Protein AF-A0A925BII3-F1 (afdb_monomer_lite)

pLDDT: mean 74.63, std 12.45, range [38.34, 89.31]

Sequence (79 aa):
MTLTLPGPTPVFEAVGARFETDNYTPLIGEPFHMRLVVEVPAEASVTMPQIPPDWPPFMVQEIREVMVTNYGATTLYEL

Secondary structure (DSSP, 8-state):
---PPPPPPPP----EEEEE-S--S--SS-----EEEEEEETT---------SEETTEE----PPPEEEEETTEEEEE-

Structure (mmCIF, N/CA/C/O backbone):
data_AF-A0A925BII3-F1
#
_entry.id   AF-A0A925BII3-F1
#
loop_
_atom_site.group_PDB
_atom_site.id
_atom_site.type_symbol
_atom_site.label_atom_id
_atom_site.label_alt_id
_atom_site.label_comp_id
_atom_site.label_asym_id
_atom_site.label_entity_id
_atom_site.label_seq_id
_atom_site.pdbx_PDB_ins_code
_atom_site.Cartn_x
_atom_site.Cartn_y
_atom_site.Cartn_z
_atom_site.occupancy
_atom_site.B_iso_or_equiv
_atom_site.auth_seq_id
_atom_site.auth_comp_id
_atom_site.auth_asym_id
_atom_site.auth_atom_id
_atom_site.pdbx_PDB_model_num
ATOM 1 N N . MET A 1 1 ? 24.882 4.442 -47.299 1.00 44.47 1 MET A N 1
ATOM 2 C CA . MET A 1 1 ? 24.049 5.109 -46.277 1.00 44.47 1 MET A CA 1
ATOM 3 C C . MET A 1 1 ? 22.987 4.118 -45.858 1.00 44.47 1 MET A C 1
ATOM 5 O O . MET A 1 1 ? 22.151 3.771 -46.679 1.00 44.47 1 MET A O 1
ATOM 9 N N . THR A 1 2 ? 23.086 3.589 -44.644 1.00 42.94 2 THR A N 1
ATOM 10 C CA . THR A 1 2 ? 22.150 2.587 -44.124 1.00 42.94 2 THR A CA 1
ATOM 11 C C . THR A 1 2 ? 21.134 3.315 -43.254 1.00 42.94 2 THR A C 1
ATOM 13 O O . THR A 1 2 ? 21.518 3.979 -42.295 1.00 42.94 2 THR A O 1
ATOM 16 N N . LEU A 1 3 ? 19.859 3.251 -43.634 1.00 38.34 3 LEU A N 1
ATOM 17 C CA . LEU A 1 3 ? 18.741 3.766 -42.849 1.00 38.34 3 LEU A CA 1
ATOM 18 C C . LEU A 1 3 ? 18.347 2.695 -41.833 1.00 38.34 3 LEU A C 1
ATOM 20 O O . LEU A 1 3 ? 17.769 1.671 -42.192 1.00 38.34 3 LEU A O 1
ATOM 24 N N . THR A 1 4 ? 18.702 2.921 -40.574 1.00 42.62 4 THR A N 1
ATOM 25 C CA . THR A 1 4 ? 18.274 2.084 -39.454 1.00 42.62 4 THR A CA 1
ATOM 26 C C . THR A 1 4 ? 16.859 2.503 -39.062 1.00 42.62 4 THR A C 1
ATOM 28 O O . THR A 1 4 ? 16.635 3.656 -38.695 1.00 42.62 4 THR A O 1
ATOM 31 N N . LEU A 1 5 ? 15.896 1.587 -39.173 1.00 53.66 5 LEU A N 1
ATOM 32 C CA . LEU A 1 5 ? 14.547 1.789 -38.642 1.00 53.66 5 LEU A CA 1
ATOM 33 C C . LEU A 1 5 ? 14.610 1.817 -37.104 1.00 53.66 5 LEU A C 1
ATOM 35 O O . LEU A 1 5 ? 15.395 1.052 -36.534 1.00 53.66 5 LEU A O 1
ATOM 39 N N . PRO A 1 6 ? 13.815 2.659 -36.417 1.00 53.97 6 PRO A N 1
ATOM 40 C CA . PRO A 1 6 ? 13.715 2.587 -34.966 1.00 53.97 6 PRO A CA 1
ATOM 41 C C . PRO A 1 6 ? 13.229 1.189 -34.568 1.00 53.97 6 PRO A C 1
ATOM 43 O O . PRO A 1 6 ? 12.271 0.666 -35.142 1.00 53.97 6 PRO A O 1
ATOM 46 N N . GLY A 1 7 ? 13.943 0.574 -33.623 1.00 55.06 7 GLY A N 1
ATOM 47 C CA . GLY A 1 7 ? 13.573 -0.705 -33.025 1.00 55.06 7 GLY A CA 1
ATOM 48 C C . GLY A 1 7 ? 12.192 -0.651 -32.356 1.00 55.06 7 GLY A C 1
ATOM 49 O O . GLY A 1 7 ? 11.612 0.430 -32.224 1.00 55.06 7 GLY A O 1
ATOM 50 N N . PRO A 1 8 ? 11.646 -1.811 -31.952 1.00 52.34 8 PRO A N 1
ATOM 51 C CA . PRO A 1 8 ? 10.318 -1.887 -31.357 1.00 52.34 8 PRO A CA 1
ATOM 52 C C . PRO A 1 8 ? 10.209 -0.922 -30.173 1.00 52.34 8 PRO A C 1
ATOM 54 O O . PRO A 1 8 ? 11.059 -0.907 -29.285 1.00 52.34 8 PRO A O 1
ATOM 57 N N . THR A 1 9 ? 9.166 -0.094 -30.195 1.00 51.97 9 THR A N 1
ATOM 58 C CA . THR A 1 9 ? 8.803 0.808 -29.101 1.00 51.97 9 THR A CA 1
ATOM 59 C C . THR A 1 9 ? 8.622 -0.026 -27.827 1.00 51.97 9 THR A C 1
ATOM 61 O O . THR A 1 9 ? 7.890 -1.019 -27.892 1.00 51.97 9 THR A O 1
ATOM 64 N N . PRO A 1 10 ? 9.277 0.305 -26.695 1.00 48.75 10 PRO A N 1
ATOM 65 C CA . PRO A 1 10 ? 9.082 -0.444 -25.463 1.00 48.75 10 PRO A CA 1
ATOM 66 C C . PRO A 1 10 ? 7.597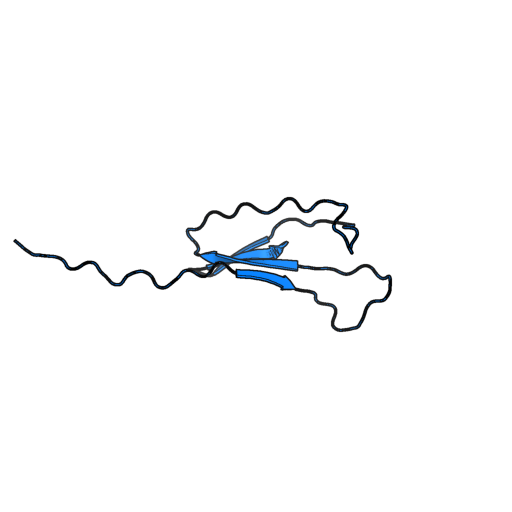 -0.435 -25.090 1.00 48.75 10 PRO A C 1
ATOM 68 O O . PRO A 1 10 ? 6.922 0.597 -25.101 1.00 48.75 10 PRO A O 1
ATOM 71 N N . VAL A 1 11 ? 7.093 -1.645 -24.865 1.00 51.62 11 VAL A N 1
ATOM 72 C CA . VAL A 1 11 ? 5.721 -1.967 -24.479 1.00 51.62 11 VAL A CA 1
ATOM 73 C C . VAL A 1 11 ? 5.463 -1.343 -23.109 1.00 51.62 11 VAL A C 1
ATOM 75 O O . VAL A 1 11 ? 6.325 -1.435 -22.244 1.00 51.62 11 VAL A O 1
ATOM 78 N N . PHE A 1 12 ? 4.310 -0.693 -22.933 1.00 48.03 12 PHE A N 1
ATOM 79 C CA . PHE A 1 12 ? 3.967 0.087 -21.742 1.00 48.03 12 PHE A CA 1
ATOM 80 C C . PHE A 1 12 ? 4.323 -0.618 -20.424 1.00 48.03 12 PHE A C 1
ATOM 82 O O . PHE A 1 12 ? 3.663 -1.554 -19.978 1.00 48.03 12 PHE A O 1
ATOM 89 N N . GLU A 1 13 ? 5.373 -0.073 -19.825 1.00 58.19 13 GLU A N 1
ATOM 90 C CA . GLU A 1 13 ? 5.820 -0.144 -18.445 1.00 58.19 13 GLU A CA 1
ATOM 91 C C . GLU A 1 13 ? 4.701 0.291 -17.485 1.00 58.19 13 GLU A C 1
ATOM 93 O O . GLU A 1 13 ? 4.597 1.454 -17.093 1.00 58.19 13 GLU A O 1
ATOM 98 N N . ALA A 1 14 ? 3.783 -0.614 -17.156 1.00 65.06 14 ALA A N 1
ATOM 99 C CA . ALA A 1 14 ? 2.692 -0.286 -16.249 1.00 65.06 14 ALA A CA 1
ATOM 100 C C . ALA A 1 14 ? 3.231 -0.121 -14.819 1.00 65.06 14 ALA A C 1
ATOM 102 O O . ALA A 1 14 ? 3.742 -1.067 -14.226 1.00 65.06 14 ALA A O 1
ATOM 103 N N . VAL A 1 15 ? 3.089 1.084 -14.266 1.00 75.56 15 VAL A N 1
ATOM 104 C CA . VAL A 1 15 ? 3.237 1.328 -12.829 1.00 75.56 15 VAL A CA 1
ATOM 105 C C . VAL A 1 15 ? 1.955 0.865 -12.144 1.00 75.56 15 VAL A C 1
ATOM 107 O O . VAL A 1 15 ? 0.873 1.382 -12.430 1.00 75.56 15 VAL A O 1
ATOM 110 N N . GLY A 1 16 ? 2.076 -0.111 -11.251 1.00 82.62 16 GLY A N 1
ATOM 111 C CA . GLY A 1 16 ? 0.981 -0.621 -10.435 1.00 82.62 16 GLY A CA 1
ATOM 112 C C . GLY A 1 16 ? 1.208 -0.293 -8.967 1.00 82.62 16 GLY A C 1
ATOM 113 O O . GLY A 1 16 ? 2.310 -0.459 -8.462 1.00 82.62 16 GLY A O 1
ATOM 114 N N . ALA A 1 17 ? 0.169 0.148 -8.265 1.00 84.69 17 ALA A N 1
ATOM 115 C CA . ALA A 1 17 ? 0.195 0.281 -6.813 1.00 84.69 17 ALA A CA 1
ATOM 116 C C . ALA A 1 17 ? -1.102 -0.287 -6.245 1.00 84.69 17 ALA A C 1
ATOM 118 O O . ALA A 1 17 ? -2.191 0.048 -6.718 1.00 84.69 17 ALA A O 1
ATOM 119 N N . ARG A 1 18 ? -0.995 -1.156 -5.244 1.00 87.19 18 ARG A N 1
ATOM 120 C CA . ARG A 1 18 ? -2.151 -1.751 -4.573 1.00 87.19 18 ARG A CA 1
ATOM 121 C C . ARG A 1 18 ? -1.873 -1.946 -3.096 1.00 87.19 18 ARG A C 1
ATOM 123 O O . ARG A 1 18 ? -0.734 -2.162 -2.703 1.00 87.19 18 ARG A O 1
ATOM 130 N N . PHE A 1 19 ? -2.929 -1.902 -2.298 1.00 86.12 19 PHE A N 1
ATOM 131 C CA . PHE A 1 19 ? -2.853 -2.316 -0.907 1.00 86.12 19 PHE A CA 1
ATOM 132 C C . PHE A 1 19 ? -3.337 -3.756 -0.771 1.00 86.12 19 PHE A C 1
ATOM 134 O O . PHE A 1 19 ? -4.420 -4.096 -1.245 1.00 86.12 19 PHE A O 1
ATOM 141 N N . GLU A 1 20 ? -2.541 -4.580 -0.107 1.00 89.31 20 GLU A N 1
ATOM 142 C CA . GLU A 1 20 ? -2.866 -5.956 0.246 1.00 89.31 20 GLU A CA 1
ATOM 143 C C . GLU A 1 20 ? -3.037 -6.075 1.763 1.00 89.31 20 GLU A C 1
ATOM 145 O O . GLU A 1 20 ? -2.505 -5.277 2.531 1.00 89.31 20 GLU A O 1
ATOM 150 N N . THR A 1 21 ? -3.798 -7.064 2.217 1.00 86.56 21 THR A N 1
ATOM 151 C CA . THR A 1 21 ? -3.888 -7.423 3.633 1.00 86.56 21 THR A CA 1
ATOM 152 C C . THR A 1 21 ? -3.924 -8.936 3.744 1.00 86.56 21 THR A C 1
ATOM 154 O O . THR A 1 21 ? -4.533 -9.608 2.913 1.00 86.56 21 THR A O 1
ATOM 157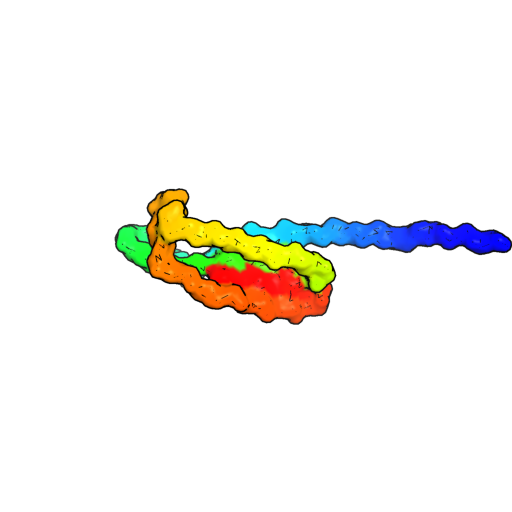 N N . ASP A 1 22 ? -3.289 -9.470 4.781 1.00 83.19 22 ASP A N 1
ATOM 158 C CA . ASP A 1 22 ? -3.292 -10.907 5.062 1.00 83.19 22 ASP A CA 1
ATOM 159 C C . ASP A 1 22 ? -4.552 -11.333 5.851 1.00 83.19 22 ASP A C 1
ATOM 161 O O . ASP A 1 22 ? -4.731 -12.509 6.172 1.00 83.19 22 ASP A O 1
ATOM 165 N N . ASN A 1 23 ? -5.448 -10.385 6.162 1.00 80.56 23 ASN A N 1
ATOM 166 C CA . ASN A 1 23 ? -6.676 -10.644 6.905 1.00 80.56 23 ASN A CA 1
ATOM 167 C C . ASN A 1 23 ? -7.834 -10.993 5.958 1.00 80.56 23 ASN A C 1
ATOM 169 O O . ASN A 1 23 ? -8.393 -10.140 5.275 1.00 80.56 23 ASN A O 1
ATOM 173 N N . TYR A 1 24 ? -8.235 -12.265 5.973 1.00 77.94 24 TYR A N 1
ATOM 174 C CA . TYR A 1 24 ? -9.333 -12.801 5.155 1.00 77.94 24 TYR A CA 1
ATOM 175 C C . TYR A 1 24 ? -10.696 -12.801 5.873 1.00 77.94 24 TYR A C 1
ATOM 177 O O . TYR A 1 24 ? -11.704 -13.213 5.298 1.00 77.94 24 TYR A O 1
ATOM 185 N N . THR A 1 25 ? -10.743 -12.356 7.132 1.00 81.69 25 THR A N 1
ATOM 186 C CA . THR A 1 25 ? -11.961 -12.257 7.950 1.00 81.69 25 THR A CA 1
ATOM 187 C C . THR A 1 25 ? -12.364 -10.797 8.165 1.00 81.69 25 THR A C 1
ATOM 189 O O . THR A 1 25 ? -11.480 -9.956 8.327 1.00 81.69 25 THR A O 1
ATOM 192 N N . PRO A 1 26 ? -13.670 -10.468 8.228 1.00 75.88 26 PRO A N 1
ATOM 193 C CA . PRO A 1 26 ? -14.120 -9.121 8.569 1.00 75.88 26 PRO A CA 1
ATOM 194 C C . PRO A 1 26 ? -13.617 -8.702 9.952 1.00 75.88 26 PRO A C 1
ATOM 196 O O . PRO A 1 26 ? -13.795 -9.435 10.923 1.00 75.88 26 PRO A O 1
ATOM 199 N N . LEU A 1 27 ? -13.031 -7.511 10.041 1.00 75.81 27 LEU A N 1
ATOM 200 C CA . LEU A 1 27 ? -12.543 -6.929 11.290 1.00 75.81 27 LEU A CA 1
ATOM 201 C C . LEU A 1 27 ? -13.462 -5.778 11.674 1.00 75.81 27 LEU A C 1
ATOM 203 O O . LEU A 1 27 ? -13.708 -4.881 10.867 1.00 75.81 27 LEU A O 1
ATOM 207 N N . ILE A 1 28 ? -13.983 -5.801 12.898 1.00 79.94 28 ILE A N 1
ATOM 208 C CA . ILE A 1 28 ? -14.858 -4.745 13.414 1.00 79.94 28 ILE A CA 1
ATOM 209 C C . ILE A 1 28 ? -14.152 -4.097 14.599 1.00 79.94 28 ILE A C 1
ATOM 211 O O . ILE A 1 28 ? -14.108 -4.662 15.685 1.00 79.94 28 ILE A O 1
ATOM 215 N N . GLY A 1 29 ? -13.598 -2.902 14.384 1.00 78.06 29 GLY A N 1
ATOM 216 C CA . GLY A 1 29 ? -12.912 -2.138 15.433 1.00 78.06 29 GLY A CA 1
ATOM 217 C C . GLY A 1 29 ? -11.531 -2.674 15.826 1.00 78.06 29 GLY A C 1
ATOM 218 O O . GLY A 1 29 ? -10.955 -2.191 16.798 1.00 78.06 29 GLY A O 1
ATOM 219 N N . GLU A 1 30 ? -10.993 -3.641 15.083 1.00 82.31 30 GLU A N 1
ATOM 220 C CA . GLU A 1 30 ? -9.669 -4.213 15.326 1.00 82.31 30 GLU A CA 1
ATOM 221 C C . GLU A 1 30 ? -8.617 -3.600 14.386 1.00 82.31 30 GLU A C 1
ATOM 223 O O . GLU A 1 30 ? -8.919 -3.339 13.215 1.00 82.31 30 GLU A O 1
ATOM 228 N N . PRO A 1 31 ? -7.378 -3.372 14.862 1.00 83.06 31 PRO A N 1
ATOM 229 C CA . PRO A 1 31 ? -6.266 -2.998 13.997 1.00 83.06 31 PRO A CA 1
ATOM 230 C C . PRO A 1 31 ? -5.989 -4.090 12.962 1.00 83.06 31 PRO A C 1
ATOM 232 O O . PRO A 1 31 ? -6.114 -5.282 13.243 1.00 83.06 31 PRO A O 1
ATOM 235 N N . PHE A 1 32 ? -5.558 -3.688 11.771 1.00 84.38 32 PHE A N 1
ATOM 236 C CA . PHE A 1 32 ? -5.167 -4.618 10.721 1.00 84.38 32 PHE A CA 1
ATOM 237 C C . PHE A 1 32 ? -3.936 -4.119 9.991 1.00 84.38 32 PHE A C 1
ATOM 239 O O . PHE A 1 32 ? -3.656 -2.922 9.958 1.00 84.38 32 PHE A O 1
ATOM 246 N N . HIS A 1 33 ? -3.196 -5.063 9.424 1.00 85.62 33 HIS A N 1
ATOM 247 C CA . HIS A 1 33 ? -1.993 -4.760 8.671 1.00 85.62 33 HIS A CA 1
ATOM 248 C C . HIS A 1 33 ? -2.351 -4.646 7.195 1.00 85.62 33 HIS A C 1
ATOM 250 O O . HIS A 1 33 ? -3.041 -5.508 6.639 1.00 85.62 33 HIS A O 1
ATOM 256 N N . MET A 1 34 ? -1.872 -3.576 6.578 1.00 85.19 34 MET A N 1
ATOM 257 C CA . MET A 1 34 ? -1.921 -3.371 5.140 1.00 85.19 34 MET A CA 1
ATOM 258 C C . MET A 1 34 ? -0.498 -3.321 4.621 1.00 85.19 34 MET A C 1
ATOM 260 O O . MET A 1 34 ? 0.372 -2.775 5.293 1.00 85.19 34 MET A O 1
ATOM 264 N N . ARG A 1 35 ? -0.298 -3.860 3.425 1.00 87.12 35 ARG A N 1
ATOM 265 C CA . ARG A 1 35 ? 0.952 -3.775 2.691 1.00 87.12 35 ARG A CA 1
ATOM 266 C C . ARG A 1 35 ? 0.737 -2.963 1.431 1.00 87.12 35 ARG A C 1
ATOM 268 O O . ARG A 1 35 ? -0.117 -3.333 0.625 1.00 87.12 35 ARG A O 1
ATOM 275 N N . LEU A 1 36 ? 1.465 -1.868 1.245 1.00 84.06 36 LEU A N 1
ATOM 276 C CA . LEU A 1 36 ? 1.472 -1.169 -0.041 1.00 84.06 36 LEU A CA 1
ATOM 277 C C . LEU A 1 36 ? 2.465 -1.869 -0.959 1.00 84.06 36 LEU A C 1
ATOM 279 O O . LEU A 1 36 ? 3.663 -1.834 -0.707 1.00 84.06 36 LEU A O 1
ATOM 283 N N . VAL A 1 37 ? 1.962 -2.473 -2.027 1.00 86.38 37 VAL A N 1
ATOM 284 C CA . VAL A 1 37 ? 2.756 -3.150 -3.045 1.00 86.38 37 VAL A CA 1
ATOM 285 C C . VAL A 1 37 ? 2.817 -2.263 -4.283 1.00 86.38 37 VAL A C 1
ATOM 287 O O . VAL A 1 37 ? 1.788 -2.006 -4.916 1.00 86.38 37 VAL A O 1
ATOM 290 N N . VAL A 1 38 ? 4.015 -1.786 -4.621 1.00 84.38 38 VAL A N 1
ATOM 291 C CA . VAL A 1 38 ? 4.273 -0.986 -5.825 1.00 84.38 38 VAL A CA 1
ATOM 292 C C . VAL A 1 38 ? 5.131 -1.786 -6.796 1.00 84.38 38 VAL A C 1
ATOM 294 O O . VAL A 1 38 ? 6.238 -2.193 -6.458 1.00 84.38 38 VAL A O 1
ATOM 297 N N . GLU A 1 39 ? 4.626 -1.978 -8.008 1.00 85.06 39 GLU A N 1
ATOM 298 C CA . GLU A 1 39 ? 5.314 -2.617 -9.127 1.00 85.06 39 GLU A CA 1
ATOM 299 C C . GLU A 1 39 ? 5.700 -1.550 -10.146 1.00 85.06 39 GLU A C 1
ATOM 301 O O . GLU A 1 39 ? 4.840 -0.862 -10.703 1.00 85.06 39 GLU A O 1
ATOM 306 N N . VAL A 1 40 ? 7.000 -1.405 -10.388 1.00 84.31 40 VAL A N 1
ATOM 307 C CA . VAL A 1 40 ? 7.542 -0.468 -11.378 1.00 84.31 40 VAL A CA 1
ATOM 308 C C . VAL A 1 40 ? 8.613 -1.130 -12.238 1.00 84.31 40 VAL A C 1
ATOM 310 O O . VAL A 1 40 ? 9.192 -2.136 -11.827 1.00 84.31 40 VAL A O 1
ATOM 313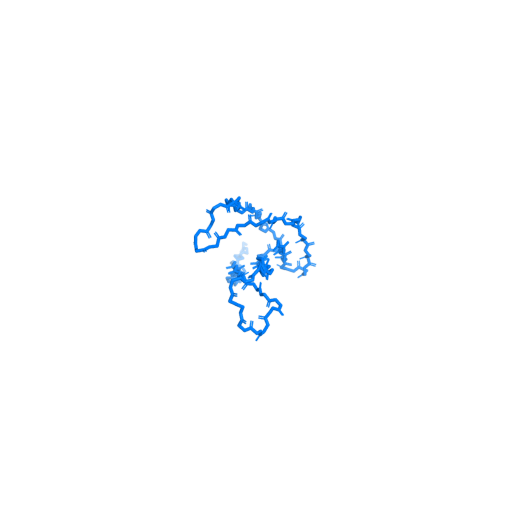 N N . PRO A 1 41 ? 8.940 -0.569 -13.409 1.00 81.44 41 PRO A N 1
ATOM 314 C CA . PRO A 1 41 ? 10.122 -0.972 -14.166 1.00 81.44 41 PRO A CA 1
ATOM 315 C C . PRO A 1 41 ? 11.403 -0.806 -13.347 1.00 81.44 41 PRO A C 1
ATOM 317 O O . PRO A 1 41 ? 11.527 0.141 -12.573 1.00 81.44 41 PRO A O 1
ATOM 320 N N . ALA A 1 42 ? 12.381 -1.685 -13.558 1.00 75.19 42 ALA A N 1
ATOM 321 C CA . ALA A 1 42 ? 13.627 -1.692 -12.787 1.00 75.19 42 ALA A CA 1
ATOM 322 C C . ALA A 1 42 ? 14.453 -0.395 -12.895 1.00 75.19 42 ALA A C 1
ATOM 324 O O . ALA A 1 42 ? 15.226 -0.078 -11.994 1.00 75.19 42 ALA A O 1
ATOM 325 N N . GLU A 1 43 ? 14.290 0.363 -13.980 1.00 77.00 43 GLU A N 1
ATOM 326 C CA . GLU A 1 43 ? 14.998 1.629 -14.211 1.00 77.00 43 GLU A CA 1
ATOM 327 C C . GLU A 1 43 ? 14.237 2.856 -13.672 1.00 77.00 43 GLU 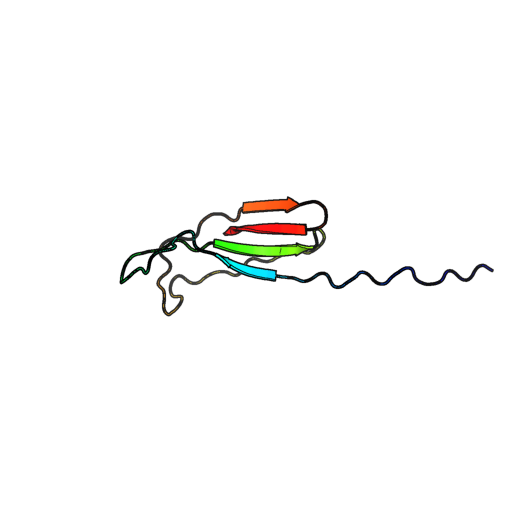A C 1
ATOM 329 O O . GLU A 1 43 ? 14.738 3.982 -13.735 1.00 77.00 43 GLU A O 1
ATOM 334 N N . ALA A 1 44 ? 13.031 2.664 -13.126 1.00 74.44 44 ALA A N 1
ATOM 335 C CA . ALA A 1 44 ? 12.204 3.747 -12.614 1.00 74.44 44 ALA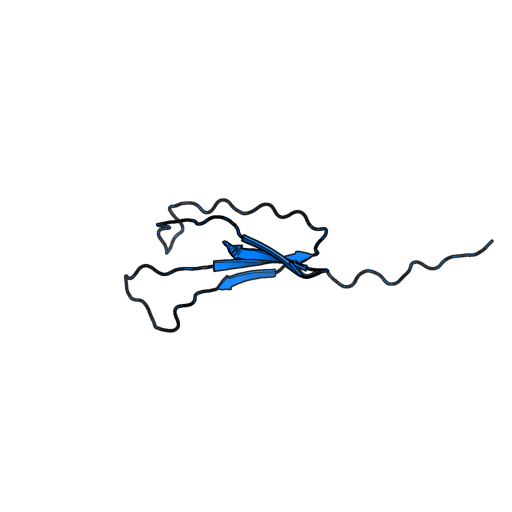 A CA 1
ATOM 336 C C . ALA A 1 44 ? 12.624 4.166 -11.195 1.00 74.44 44 ALA A C 1
ATOM 338 O O . ALA A 1 44 ? 12.873 3.342 -10.318 1.00 74.44 44 ALA A O 1
ATOM 339 N N . SER A 1 45 ? 12.643 5.478 -10.946 1.00 74.31 45 SER A N 1
ATOM 340 C CA . SER A 1 45 ? 12.812 6.028 -9.598 1.00 74.31 45 SER A CA 1
ATOM 341 C C . SER A 1 45 ? 11.452 6.171 -8.918 1.00 74.31 45 SER A C 1
ATOM 343 O O . SER A 1 45 ? 10.557 6.824 -9.460 1.00 74.31 45 SER A O 1
ATOM 345 N N . VAL A 1 46 ? 11.299 5.584 -7.729 1.00 74.81 46 VAL A N 1
ATOM 346 C CA . VAL A 1 46 ? 10.064 5.645 -6.935 1.00 74.81 46 VAL A CA 1
ATOM 347 C C . VAL A 1 46 ? 10.295 6.468 -5.679 1.00 74.81 46 VAL A C 1
ATOM 349 O O . VAL A 1 46 ? 11.130 6.134 -4.841 1.00 74.81 46 VAL A O 1
ATOM 352 N N . THR A 1 47 ? 9.500 7.522 -5.524 1.00 80.06 47 THR A N 1
ATOM 353 C CA . THR A 1 47 ? 9.400 8.268 -4.268 1.00 80.06 47 THR A CA 1
ATOM 354 C C . THR A 1 47 ? 8.195 7.752 -3.499 1.00 80.06 47 THR A C 1
ATOM 356 O O . THR A 1 47 ? 7.062 7.907 -3.956 1.00 80.06 47 THR A O 1
ATOM 359 N N . MET A 1 48 ? 8.431 7.153 -2.332 1.00 75.81 48 MET A N 1
ATOM 360 C CA . MET A 1 48 ? 7.340 6.658 -1.497 1.00 75.81 48 MET A CA 1
ATOM 361 C C . MET A 1 48 ? 6.512 7.803 -0.916 1.00 75.81 48 MET A C 1
ATOM 363 O O . MET A 1 48 ? 7.090 8.780 -0.422 1.00 75.81 48 MET A O 1
ATOM 367 N N . PRO A 1 49 ? 5.171 7.699 -0.949 1.00 73.75 49 PRO A N 1
ATOM 368 C CA . PRO A 1 49 ? 4.326 8.697 -0.325 1.00 73.75 49 PRO A CA 1
ATOM 369 C C . PRO A 1 49 ? 4.542 8.680 1.190 1.00 73.75 49 PRO A C 1
ATOM 371 O O . PRO A 1 49 ? 4.659 7.627 1.813 1.00 73.75 49 PRO A O 1
ATOM 374 N N . GLN A 1 50 ? 4.570 9.865 1.792 1.00 80.06 50 GLN A N 1
ATOM 375 C CA . GLN A 1 50 ? 4.492 9.995 3.242 1.00 80.06 50 GLN A CA 1
ATOM 376 C C . GLN A 1 50 ? 3.036 9.758 3.650 1.00 80.06 50 GLN A C 1
ATOM 378 O O . GLN A 1 50 ? 2.163 10.545 3.281 1.00 80.06 50 GLN A O 1
ATOM 383 N N . ILE A 1 51 ? 2.766 8.665 4.363 1.00 80.00 51 ILE A N 1
ATOM 384 C CA . ILE A 1 51 ? 1.418 8.358 4.849 1.00 80.00 51 ILE A CA 1
ATOM 385 C C . ILE A 1 51 ? 1.194 9.136 6.154 1.00 80.00 51 ILE A C 1
ATOM 387 O O . ILE A 1 51 ? 1.967 8.958 7.099 1.00 80.00 51 ILE A O 1
ATOM 391 N N . PRO A 1 52 ? 0.179 10.016 6.227 1.00 82.88 52 PRO A N 1
ATOM 392 C CA . PRO A 1 52 ? -0.102 10.754 7.448 1.00 82.88 52 PRO A CA 1
ATOM 393 C C . PRO A 1 52 ? -0.663 9.820 8.539 1.00 82.88 52 PRO A C 1
ATOM 395 O O . PRO A 1 52 ? -1.350 8.848 8.217 1.00 82.88 52 PRO A O 1
ATOM 398 N N . PRO A 1 53 ? -0.423 10.109 9.833 1.00 79.25 53 PRO A N 1
ATOM 399 C CA . PRO A 1 53 ? -1.000 9.336 10.936 1.00 79.25 53 PRO A CA 1
ATOM 400 C C . PRO A 1 53 ? -2.538 9.346 10.939 1.00 79.25 53 PRO A C 1
ATOM 402 O O . PRO A 1 53 ? -3.178 8.359 11.310 1.00 79.25 53 PRO A O 1
ATOM 405 N N . ASP A 1 54 ? -3.135 10.461 10.509 1.00 83.56 54 ASP A N 1
ATOM 406 C CA . ASP A 1 54 ? -4.566 10.612 10.290 1.00 83.56 54 ASP A CA 1
ATOM 407 C C . ASP A 1 54 ? -4.908 10.318 8.822 1.00 83.56 54 ASP A C 1
ATOM 409 O O . ASP A 1 54 ? -4.896 11.188 7.954 1.00 83.56 54 ASP A O 1
ATOM 413 N N . TRP A 1 55 ? -5.241 9.062 8.524 1.00 81.25 55 TRP A N 1
ATOM 414 C CA . TRP A 1 55 ? -5.620 8.647 7.172 1.00 81.25 55 TRP A CA 1
ATOM 415 C C . TRP A 1 55 ? -7.066 8.128 7.129 1.00 81.25 55 TRP A C 1
ATOM 417 O O . TRP A 1 55 ? -7.282 6.914 7.088 1.00 81.25 55 TRP A O 1
ATOM 427 N N . PRO A 1 56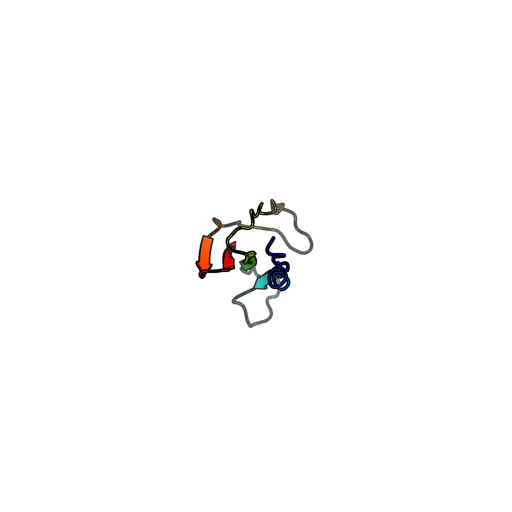 ? -8.084 9.020 7.156 1.00 81.44 56 PRO A N 1
ATOM 428 C CA . PRO A 1 56 ? -9.487 8.623 7.238 1.00 81.44 56 PRO A CA 1
ATOM 429 C C . PRO A 1 56 ? -9.882 7.648 6.117 1.00 81.44 56 PRO A C 1
ATOM 431 O O . PRO A 1 56 ? -9.528 7.883 4.960 1.00 81.44 56 PRO A O 1
ATOM 434 N N . PRO A 1 57 ? -10.652 6.582 6.413 1.00 80.94 57 PRO A N 1
ATOM 435 C CA . PRO A 1 57 ? -11.362 6.301 7.668 1.00 80.94 57 PRO A CA 1
ATOM 436 C C . PRO A 1 57 ? -10.513 5.603 8.747 1.00 80.94 57 PRO A C 1
ATOM 438 O O . PRO A 1 57 ? -11.054 5.176 9.766 1.00 80.94 57 PRO A O 1
ATOM 441 N N . PHE A 1 58 ? -9.209 5.462 8.530 1.00 81.62 58 PHE A N 1
ATOM 442 C CA . PHE A 1 58 ? -8.298 4.730 9.399 1.00 81.62 58 PHE A CA 1
ATOM 443 C C . PHE A 1 58 ? -7.433 5.672 10.247 1.00 81.62 58 PHE A C 1
ATOM 445 O O . PHE A 1 58 ? -7.266 6.857 9.959 1.00 81.62 58 PHE A O 1
ATOM 452 N N . MET A 1 59 ? -6.867 5.122 11.317 1.00 82.31 59 MET A N 1
ATOM 453 C CA . MET A 1 59 ? -5.808 5.761 12.090 1.00 82.31 59 MET A CA 1
ATOM 454 C C . MET A 1 59 ? -4.572 4.880 11.976 1.00 82.31 59 MET A C 1
ATOM 456 O O . MET A 1 59 ? -4.621 3.700 12.331 1.00 82.31 59 MET A O 1
ATOM 460 N N . VAL A 1 60 ? -3.485 5.437 11.455 1.00 84.88 60 VAL A N 1
ATOM 461 C CA . VAL A 1 60 ? -2.248 4.687 11.242 1.00 84.88 60 VAL A CA 1
ATOM 462 C C . VAL A 1 60 ? -1.525 4.576 12.578 1.00 84.88 60 VAL A C 1
ATOM 464 O O . VAL A 1 60 ? -1.143 5.582 13.173 1.00 84.88 60 VAL A O 1
ATOM 467 N N . GLN A 1 61 ? -1.372 3.348 13.073 1.00 84.62 61 GLN A N 1
ATOM 468 C CA . GLN A 1 61 ? -0.687 3.088 14.344 1.00 84.62 61 GLN A CA 1
ATOM 469 C C . GLN A 1 61 ? 0.826 2.955 14.165 1.00 84.62 61 GLN A C 1
ATOM 471 O O . GLN A 1 61 ? 1.592 3.396 15.017 1.00 84.62 61 GLN A O 1
ATOM 476 N N . GLU A 1 62 ? 1.250 2.350 13.057 1.00 84.25 62 GLU A N 1
ATOM 477 C CA . GLU A 1 62 ? 2.643 2.036 12.763 1.00 84.25 62 GLU A CA 1
ATOM 478 C C . GLU A 1 62 ? 2.844 2.036 11.242 1.00 84.25 62 GLU A C 1
ATOM 480 O O . GLU A 1 62 ? 1.977 1.572 10.502 1.00 84.25 62 GLU A O 1
ATOM 485 N N . ILE A 1 63 ? 3.989 2.549 10.786 1.00 81.94 63 ILE A N 1
ATOM 486 C CA . ILE A 1 63 ? 4.483 2.400 9.412 1.00 81.94 63 ILE A CA 1
ATOM 487 C C . ILE A 1 63 ? 5.834 1.700 9.520 1.00 81.94 63 ILE A C 1
ATOM 489 O O . ILE A 1 63 ? 6.697 2.152 10.276 1.00 81.94 63 ILE A O 1
ATOM 493 N N . ARG A 1 64 ? 6.005 0.594 8.796 1.00 81.12 64 ARG A N 1
ATOM 494 C CA . ARG A 1 64 ? 7.241 -0.196 8.812 1.00 81.12 64 ARG A CA 1
ATOM 495 C C . ARG A 1 64 ? 8.235 0.290 7.762 1.00 81.12 64 ARG A C 1
ATOM 497 O O . ARG A 1 64 ? 7.959 1.206 6.993 1.00 81.12 64 ARG A O 1
ATOM 504 N N . GLU A 1 65 ? 9.434 -0.281 7.783 1.00 79.00 65 GLU A N 1
ATOM 505 C CA . GLU A 1 65 ? 10.460 0.018 6.786 1.00 79.00 65 GLU A CA 1
ATOM 506 C C . GLU A 1 65 ? 10.066 -0.522 5.407 1.00 79.00 65 GLU A C 1
ATOM 508 O O . GLU A 1 65 ? 9.491 -1.603 5.291 1.00 79.00 65 GLU A O 1
ATOM 513 N N . VAL A 1 66 ? 10.423 0.221 4.358 1.00 79.25 66 VAL A N 1
ATOM 514 C CA . VAL A 1 66 ? 10.194 -0.193 2.970 1.00 79.25 66 VAL A CA 1
ATOM 515 C C . VAL A 1 66 ? 11.138 -1.338 2.617 1.00 79.25 66 VAL A C 1
ATOM 517 O O . VAL A 1 66 ? 12.360 -1.191 2.681 1.00 79.25 66 VAL A O 1
ATOM 520 N N . MET A 1 67 ? 10.578 -2.452 2.161 1.00 80.25 67 MET A N 1
ATOM 521 C CA . MET A 1 67 ? 11.322 -3.556 1.570 1.00 80.25 67 MET A CA 1
ATOM 522 C C . MET A 1 67 ? 11.351 -3.412 0.047 1.00 80.25 67 MET A C 1
ATOM 524 O O . MET A 1 67 ? 10.328 -3.151 -0.582 1.00 80.25 67 MET A O 1
ATOM 528 N N . VAL A 1 68 ? 12.529 -3.581 -0.558 1.00 79.50 68 VAL A N 1
ATOM 529 C CA . VAL A 1 68 ? 12.720 -3.470 -2.013 1.00 79.50 68 VAL A CA 1
ATOM 530 C C . VAL A 1 68 ? 13.204 -4.803 -2.562 1.00 79.50 68 VAL A C 1
ATOM 532 O O . VAL A 1 68 ? 14.261 -5.292 -2.161 1.00 79.50 68 VAL A O 1
ATOM 535 N N . THR A 1 69 ? 12.459 -5.368 -3.509 1.00 79.81 69 THR A N 1
ATOM 536 C CA . THR A 1 69 ? 12.804 -6.628 -4.174 1.00 79.81 69 THR A CA 1
ATOM 537 C C . THR A 1 69 ? 12.900 -6.422 -5.683 1.00 79.81 69 THR A C 1
ATOM 539 O O . THR A 1 69 ? 11.932 -6.030 -6.328 1.00 79.81 69 THR A O 1
ATOM 542 N N . ASN A 1 70 ? 14.065 -6.709 -6.269 1.00 76.31 70 ASN A N 1
ATOM 543 C CA . ASN A 1 70 ? 14.296 -6.576 -7.710 1.00 76.31 70 ASN A CA 1
ATOM 544 C C . ASN A 1 70 ? 14.044 -7.912 -8.431 1.00 76.31 70 ASN A C 1
ATOM 546 O O . ASN A 1 70 ? 14.771 -8.883 -8.223 1.00 76.31 70 ASN A O 1
ATOM 550 N N . TYR A 1 71 ? 13.059 -7.940 -9.326 1.00 73.94 71 TYR A N 1
ATOM 551 C CA . TYR A 1 71 ? 12.693 -9.064 -10.190 1.00 73.94 71 TYR A CA 1
ATOM 552 C C . TYR A 1 71 ? 13.109 -8.801 -11.644 1.00 73.94 71 TYR A C 1
ATOM 554 O O . TYR A 1 71 ? 12.280 -8.704 -12.548 1.00 73.94 71 TYR A O 1
ATOM 562 N N . GLY A 1 72 ? 14.414 -8.671 -11.891 1.00 76.69 72 GLY A N 1
ATOM 563 C CA . GLY A 1 72 ? 14.950 -8.471 -13.241 1.00 76.69 72 GLY A CA 1
ATOM 564 C C . GLY A 1 72 ? 14.502 -7.145 -13.864 1.00 76.69 72 GLY A C 1
ATOM 565 O O . GLY A 1 72 ? 15.145 -6.129 -13.640 1.00 76.69 72 GLY A O 1
ATOM 566 N N . ALA A 1 73 ? 13.419 -7.163 -14.647 1.00 73.12 73 ALA A N 1
ATOM 567 C CA . ALA A 1 73 ? 12.860 -5.985 -15.318 1.00 73.12 73 ALA A CA 1
ATOM 568 C C . ALA A 1 73 ? 11.868 -5.181 -14.453 1.00 73.12 73 ALA A C 1
ATOM 570 O O . ALA A 1 73 ? 11.444 -4.101 -14.863 1.00 73.12 73 ALA A O 1
ATOM 571 N N . THR A 1 74 ? 11.505 -5.684 -13.271 1.00 63.03 74 THR A N 1
ATOM 572 C CA . THR A 1 74 ? 10.511 -5.069 -12.379 1.00 63.03 74 THR A CA 1
ATOM 573 C C . THR A 1 74 ? 11.076 -4.940 -10.973 1.00 63.03 74 THR A C 1
ATOM 575 O O . THR A 1 74 ? 11.701 -5.871 -10.471 1.00 63.03 74 THR A O 1
ATOM 578 N N . THR A 1 75 ? 10.819 -3.820 -10.314 1.00 70.75 75 THR A N 1
ATOM 579 C CA . THR A 1 75 ? 11.114 -3.617 -8.898 1.00 70.75 75 THR A CA 1
ATOM 580 C C . THR A 1 75 ? 9.809 -3.591 -8.121 1.00 70.75 75 THR A C 1
ATOM 582 O O . THR A 1 75 ? 8.877 -2.867 -8.472 1.00 70.75 75 THR A O 1
ATOM 585 N N . LEU A 1 76 ? 9.756 -4.409 -7.074 1.00 71.06 76 LEU A N 1
ATOM 586 C CA . LEU A 1 76 ? 8.676 -4.455 -6.107 1.00 71.06 76 LEU A CA 1
ATOM 587 C C . LEU A 1 76 ? 9.087 -3.659 -4.876 1.00 71.06 76 LEU A C 1
ATOM 589 O O . LEU A 1 76 ? 10.160 -3.893 -4.316 1.00 71.06 76 LEU A O 1
ATOM 593 N N . TYR A 1 77 ? 8.217 -2.769 -4.435 1.00 70.25 77 TYR A N 1
ATOM 594 C CA . TYR A 1 77 ? 8.358 -2.105 -3.154 1.00 70.25 77 TYR A CA 1
ATOM 595 C C . TYR A 1 77 ? 7.194 -2.491 -2.249 1.00 70.25 77 TYR A C 1
ATOM 597 O O . TYR A 1 77 ? 6.042 -2.402 -2.670 1.00 70.25 77 TYR A O 1
ATOM 605 N N . GLU A 1 78 ? 7.506 -2.889 -1.022 1.00 73.06 78 GLU A N 1
ATOM 606 C CA . GLU A 1 78 ? 6.541 -3.279 0.002 1.00 73.06 78 GLU A CA 1
ATOM 607 C C . GLU A 1 78 ? 6.715 -2.384 1.235 1.00 73.06 78 GLU A C 1
ATOM 609 O O . GLU A 1 78 ? 7.834 -2.225 1.723 1.00 73.06 78 GLU A O 1
ATOM 614 N N . LEU A 1 79 ? 5.622 -1.791 1.721 1.00 69.12 79 LEU A N 1
ATOM 615 C CA . LEU A 1 79 ? 5.554 -1.008 2.966 1.00 69.12 79 LEU A CA 1
ATOM 616 C C . LEU A 1 79 ? 4.514 -1.617 3.901 1.00 69.12 79 LEU A C 1
ATOM 618 O O . LEU A 1 79 ? 3.402 -1.866 3.380 1.00 69.12 79 LEU A O 1
#

Foldseek 3Di:
DDDDDDDDDPDDFDWDWDKDFPDPDDDDPDDGDIKIKIKTFPPDDDDDDDDDCDDPPDGNPDDDDWDWDDDPGIIIIID

Radius of gyration: 18.67 Å; chains: 1; bounding box: 39×24×62 Å